Protein AF-A0AA97D005-F1 (afdb_monomer)

Solvent-accessible surface area (backbone atoms only — not comparable to full-atom values): 7999 Å² total; per-residue (Å²): 125,62,68,67,50,52,52,52,52,51,51,51,55,53,54,51,74,68,53,93,50,62,77,67,61,33,51,52,50,41,52,51,48,52,34,50,52,22,22,54,48,20,18,53,51,18,35,51,43,46,70,74,27,91,52,82,88,68,52,72,69,58,63,63,54,36,44,53,51,13,43,52,52,12,43,52,51,27,51,50,40,37,52,43,17,69,69,62,81,42,92,90,41,44,87,61,58,71,68,55,40,39,54,56,43,14,51,52,42,16,49,51,35,22,53,36,15,47,51,18,19,52,50,20,32,52,52,46,57,51,52,52,57,50,51,52,56,60,69,68,54,73,86,84,79,72,84,86,82,127

Sequence (150 aa):
MSIVQIAARFILGAVVIAAPLSKTLSTSLALAAVVLIAILWGGIDGIRDARAHADPDDYEDLTVRWLKAGLLAGFISCLVSWIVGTAGWFNGIGQSSFAVEIFAGTSFITLIIFVPAFFGASIGRLIIRREQRKAERNAEAPTEQTPVAA

Organism: NCBI:txid3022769

Nearest PDB structures (foldseek):
  8fed-assembly1_K  TM=8.018E-01  e=7.676E-06  Mycolicibacterium smegmatis MC2 155
  7w78-assembly1_B  TM=5.217E-01  e=3.044E-01  Corynebacterium diphtheriae NCTC 13129
  5x9h-assembly1_A  TM=3.426E-01  e=4.426E-01  Thermus thermophilus HB8
  4u9l-assembly1_A  TM=3.386E-01  e=5.783E-01  Thermus thermophilus HB8
  7zqd-assembly1_L  TM=4.338E-01  e=1.778E+00  Chlamydomonas reinhardtii

Mean predicted aligned error: 10.34 Å

Radius of gyration: 22.42 Å; Cα contacts (8 Å, |Δi|>4): 141; chains: 1; bounding box: 57×30×78 Å

Secondary structure (DSSP, 8-state):
-HHHHHHHHHHHHHHHHT--S-HHHHHHHHHHHHHHHHHHHHHHHHHHHHHH-SSGGG---HHHHHHHHHHHHHHHHHHHHHHHHHTTSSTTSS-S-HHHIIIIIHHHHHHHHHHHHHHHHHHHHHHHHHHHHHHHHHHHS---------

Foldseek 3Di:
DPVVVLVVVVVLLVVLVVDDDDPVVSVVVSLVVLLVVLLQVLLVLLLVQLVVDVDPVPGDPVLVVQLVSLLVCQQVVLVVQLVCVVVVVDPPTNPDPSVCSRPVSSVVSSCSNRVSSPVNSVVNNVVSVVVSVVVVVVVPPDPPDDPPDD

InterPro domains:
  IPR047958 B-4DMT transporter-like [NF037996] (1-130)

pLDDT: mean 78.68, std 15.04, range [41.06, 96.56]

Structure (mmCIF, N/CA/C/O backbone):
data_AF-A0AA97D005-F1
#
_entry.id   AF-A0AA97D005-F1
#
loop_
_atom_site.group_PDB
_atom_site.id
_atom_site.type_symbol
_atom_site.label_atom_id
_atom_site.label_alt_id
_atom_site.label_comp_id
_atom_site.label_asym_id
_atom_site.label_entity_id
_atom_site.label_seq_id
_atom_site.pdbx_PDB_ins_code
_atom_site.Cartn_x
_atom_site.Cartn_y
_atom_site.Cartn_z
_atom_site.occupancy
_atom_site.B_iso_or_equiv
_atom_site.auth_seq_id
_atom_site.auth_comp_id
_atom_site.auth_asym_id
_atom_site.auth_atom_id
_atom_site.pdbx_PDB_model_num
ATOM 1 N N . MET A 1 1 ? -18.384 2.787 -8.930 1.00 45.97 1 MET A N 1
ATOM 2 C CA . MET A 1 1 ? -17.502 3.698 -8.156 1.00 45.97 1 MET A CA 1
ATOM 3 C C . MET A 1 1 ? -16.002 3.389 -8.285 1.00 45.97 1 MET A C 1
ATOM 5 O O . MET A 1 1 ? -15.194 4.140 -7.756 1.00 45.97 1 MET A O 1
ATOM 9 N N . SER A 1 2 ? -15.601 2.332 -9.001 1.00 49.16 2 SER A N 1
ATOM 10 C CA . SER A 1 2 ? -14.206 1.855 -9.051 1.00 49.16 2 SER A CA 1
ATOM 11 C C . SER A 1 2 ? -13.387 2.481 -10.189 1.00 49.16 2 SER A C 1
ATOM 13 O O . SER A 1 2 ? -12.241 2.859 -9.988 1.00 49.16 2 SER A O 1
ATOM 15 N N . ILE A 1 3 ? -13.993 2.673 -11.365 1.00 41.06 3 ILE A N 1
ATOM 16 C CA . ILE A 1 3 ? -13.313 3.211 -12.559 1.00 41.06 3 ILE A CA 1
ATOM 17 C C . ILE A 1 3 ? -12.914 4.681 -12.372 1.00 41.06 3 ILE A C 1
ATOM 19 O O . ILE A 1 3 ? -11.787 5.055 -12.677 1.00 41.06 3 ILE A O 1
ATOM 23 N N . VAL A 1 4 ? -13.798 5.496 -11.789 1.00 43.59 4 VAL A N 1
ATOM 24 C CA . VAL A 1 4 ? -13.534 6.920 -11.507 1.00 43.59 4 VAL A CA 1
ATOM 25 C C . VAL A 1 4 ? -12.370 7.089 -10.525 1.00 43.59 4 VAL A C 1
ATOM 27 O O . VAL A 1 4 ? -11.561 7.996 -10.672 1.00 43.59 4 VAL A O 1
ATOM 30 N N . GLN A 1 5 ? -12.226 6.177 -9.561 1.00 52.50 5 GLN A N 1
ATOM 31 C CA . GLN A 1 5 ? -11.100 6.199 -8.627 1.00 52.50 5 GLN A CA 1
ATOM 32 C C . GLN A 1 5 ? -9.787 5.717 -9.238 1.00 52.50 5 GLN A C 1
ATOM 34 O O . GLN A 1 5 ? -8.729 6.252 -8.912 1.00 52.50 5 GLN A O 1
ATOM 39 N N . ILE A 1 6 ? -9.847 4.707 -10.106 1.00 52.41 6 ILE A N 1
ATOM 40 C CA . ILE A 1 6 ? -8.678 4.223 -10.843 1.00 52.41 6 ILE A CA 1
ATOM 41 C C . ILE A 1 6 ? -8.165 5.339 -11.759 1.00 52.41 6 ILE A C 1
ATOM 43 O O . ILE A 1 6 ? -6.979 5.651 -11.725 1.00 52.41 6 ILE A O 1
ATOM 47 N N . ALA A 1 7 ? -9.063 6.016 -12.479 1.00 50.31 7 ALA A N 1
ATOM 48 C CA . ALA A 1 7 ? -8.729 7.165 -13.314 1.00 50.31 7 ALA A CA 1
ATOM 49 C C . ALA A 1 7 ? -8.156 8.332 -12.493 1.00 50.31 7 ALA A C 1
ATOM 51 O O . ALA A 1 7 ? -7.124 8.884 -12.860 1.00 50.31 7 ALA A O 1
ATOM 52 N N . ALA A 1 8 ? -8.759 8.666 -11.346 1.00 54.91 8 ALA A N 1
ATOM 53 C CA . ALA A 1 8 ? -8.267 9.739 -10.480 1.00 54.91 8 ALA A CA 1
ATOM 54 C C . ALA A 1 8 ? -6.845 9.470 -9.956 1.00 54.91 8 ALA A C 1
ATOM 56 O O . ALA A 1 8 ? -6.011 10.372 -9.950 1.00 54.91 8 ALA A O 1
ATOM 57 N N . ARG A 1 9 ? -6.533 8.224 -9.573 1.00 55.59 9 ARG A N 1
ATOM 58 C CA . ARG A 1 9 ? -5.174 7.832 -9.160 1.00 55.59 9 ARG A CA 1
ATOM 59 C C . ARG A 1 9 ? -4.181 7.834 -10.312 1.00 55.59 9 ARG A C 1
ATOM 61 O O . ARG A 1 9 ? -3.039 8.237 -10.118 1.00 55.59 9 ARG A O 1
ATOM 68 N N . PHE A 1 10 ? -4.621 7.416 -11.495 1.00 58.09 10 PHE A N 1
ATOM 69 C CA . PHE A 1 10 ? -3.797 7.428 -12.698 1.00 58.09 10 PHE A CA 1
ATOM 70 C C . PHE A 1 10 ? -3.414 8.860 -13.099 1.00 58.09 10 PHE A C 1
ATOM 72 O O . PHE A 1 10 ? -2.247 9.139 -13.360 1.00 58.09 10 PHE A O 1
ATOM 79 N N . ILE A 1 11 ? -4.374 9.789 -13.049 1.00 56.38 11 ILE A N 1
ATOM 80 C CA . ILE A 1 11 ? -4.159 11.218 -13.320 1.00 56.38 11 ILE A CA 1
ATOM 81 C C . ILE A 1 11 ? -3.206 11.827 -12.289 1.00 56.38 11 ILE A C 1
ATOM 83 O O . ILE A 1 11 ? -2.288 12.555 -12.651 1.00 56.38 11 ILE A O 1
ATOM 87 N N . LEU A 1 12 ? -3.377 11.499 -11.010 1.00 52.19 12 LEU A N 1
ATOM 88 C CA . LEU A 1 12 ? -2.525 12.021 -9.945 1.00 52.19 12 LEU A CA 1
ATOM 89 C C . LEU A 1 12 ? -1.077 11.521 -10.074 1.00 52.19 12 LEU A C 1
ATOM 91 O O . LEU A 1 12 ? -0.145 12.307 -9.927 1.00 52.19 12 LEU A O 1
ATOM 95 N N . GLY A 1 13 ? -0.891 10.246 -10.433 1.00 50.47 13 GLY A N 1
ATOM 96 C CA . GLY A 1 13 ? 0.420 9.685 -10.767 1.00 50.47 13 GLY A CA 1
ATOM 97 C C . GLY A 1 13 ? 1.057 10.353 -11.990 1.00 50.47 13 GLY A C 1
ATOM 98 O O . GLY A 1 13 ? 2.241 10.674 -11.962 1.00 50.47 13 GLY A O 1
ATOM 99 N N . ALA A 1 14 ? 0.271 10.646 -13.028 1.00 56.12 14 ALA A N 1
ATOM 100 C CA . ALA A 1 14 ? 0.746 11.348 -14.221 1.00 56.12 14 ALA A CA 1
ATOM 101 C C . ALA A 1 14 ? 1.154 12.808 -13.937 1.00 56.12 14 ALA A C 1
ATOM 103 O O . ALA A 1 14 ? 2.166 13.278 -14.449 1.00 56.12 14 ALA A O 1
ATOM 104 N N . VAL A 1 15 ? 0.411 13.519 -13.082 1.00 50.09 15 VAL A N 1
ATOM 105 C CA . VAL A 1 15 ? 0.719 14.909 -12.688 1.00 50.09 15 VAL A CA 1
ATOM 106 C C . VAL A 1 15 ? 2.011 14.988 -11.874 1.00 50.09 15 VAL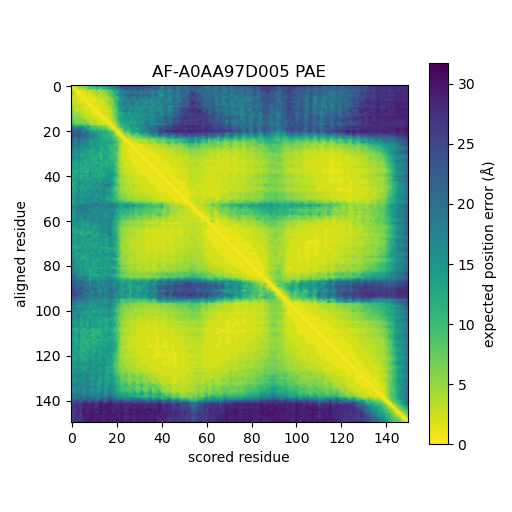 A C 1
ATOM 108 O O . VAL A 1 15 ? 2.807 15.905 -12.060 1.00 50.09 15 VAL A O 1
ATOM 111 N N . VAL A 1 16 ? 2.258 14.001 -11.015 1.00 51.03 16 VAL A N 1
ATOM 112 C CA . VAL A 1 16 ? 3.496 13.897 -10.233 1.00 51.03 16 VAL A CA 1
ATOM 113 C C . VAL A 1 16 ? 4.728 13.704 -11.129 1.00 51.03 16 VAL A C 1
ATOM 115 O O . VAL A 1 16 ? 5.789 14.253 -10.837 1.00 51.03 16 VAL A O 1
ATOM 118 N N . ILE A 1 17 ? 4.583 12.993 -12.250 1.00 52.81 17 ILE A N 1
ATOM 119 C CA . ILE A 1 17 ? 5.652 12.804 -13.245 1.00 52.81 17 ILE A CA 1
ATOM 120 C C . ILE A 1 17 ? 5.994 14.123 -13.971 1.00 52.81 17 ILE A C 1
ATOM 122 O O . ILE A 1 17 ? 7.125 14.301 -14.415 1.00 52.81 17 ILE A O 1
ATOM 126 N N . ALA A 1 18 ? 5.053 15.069 -14.062 1.00 54.16 18 ALA A N 1
ATOM 127 C CA . ALA A 1 18 ? 5.209 16.303 -14.835 1.00 54.16 18 ALA A CA 1
ATOM 128 C C . ALA A 1 18 ? 5.847 17.485 -14.068 1.00 54.16 18 ALA A C 1
ATOM 130 O O . ALA A 1 18 ? 6.089 18.527 -14.675 1.00 54.16 18 ALA A O 1
ATOM 131 N N . ALA A 1 19 ? 6.118 17.373 -12.759 1.00 49.06 19 ALA A N 1
ATOM 132 C CA . ALA A 1 19 ? 6.591 18.498 -11.940 1.00 49.06 19 ALA A CA 1
ATOM 133 C C . ALA A 1 19 ? 8.136 18.648 -11.956 1.00 49.06 19 ALA A C 1
ATOM 135 O O . ALA A 1 19 ? 8.843 17.777 -11.437 1.00 49.06 19 ALA A O 1
ATOM 136 N N . PRO A 1 20 ? 8.702 19.758 -12.479 1.00 49.59 20 PRO A N 1
ATOM 137 C CA . PRO A 1 20 ? 10.144 19.944 -12.600 1.00 49.59 20 PRO A CA 1
ATOM 138 C C . PRO A 1 20 ? 10.722 20.591 -11.330 1.00 49.59 20 PRO A C 1
ATOM 140 O O . PRO A 1 20 ? 10.884 21.804 -11.239 1.00 49.59 20 PRO A O 1
ATOM 143 N N . LEU A 1 21 ? 11.062 19.767 -10.341 1.00 48.31 21 LEU A N 1
ATOM 144 C CA . LEU A 1 21 ? 11.979 20.107 -9.243 1.00 48.31 21 LEU A CA 1
ATOM 145 C C . LEU A 1 21 ? 13.139 19.099 -9.259 1.00 48.31 21 LEU A C 1
ATOM 147 O O . LEU A 1 21 ? 12.988 18.006 -9.808 1.00 48.31 21 LEU A O 1
ATOM 151 N N . SER A 1 22 ? 14.308 19.465 -8.716 1.00 56.03 22 SER A N 1
ATOM 152 C CA . SER A 1 22 ? 15.552 18.668 -8.774 1.00 56.03 22 SER A CA 1
ATOM 153 C C . SER A 1 22 ? 15.307 17.158 -8.609 1.00 56.03 22 SER A C 1
ATOM 155 O O . SER A 1 22 ? 14.518 16.751 -7.760 1.00 56.03 22 SER A O 1
ATOM 157 N N . LYS A 1 23 ? 15.967 16.323 -9.433 1.00 62.97 2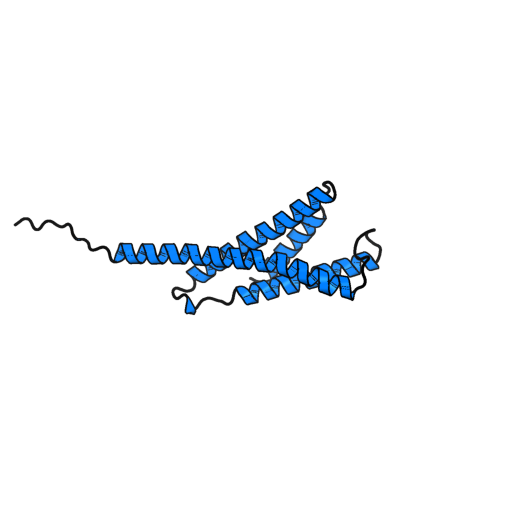3 LYS A N 1
ATOM 158 C CA . LYS A 1 23 ? 15.636 14.893 -9.652 1.00 62.97 23 LYS A CA 1
ATOM 159 C C . LYS A 1 23 ? 15.397 14.093 -8.359 1.00 62.97 23 LYS A C 1
ATOM 161 O O . LYS A 1 23 ? 14.539 13.216 -8.327 1.00 62.97 23 LYS A O 1
ATOM 166 N N . THR A 1 24 ? 16.127 14.405 -7.287 1.00 74.00 24 THR A N 1
ATOM 167 C CA . THR A 1 24 ? 15.982 13.759 -5.971 1.00 74.00 24 THR A CA 1
ATOM 168 C C . THR A 1 24 ? 14.773 14.265 -5.182 1.00 74.00 24 THR A C 1
ATOM 170 O O . THR A 1 24 ? 14.052 13.457 -4.604 1.00 74.00 24 THR A O 1
ATOM 173 N N . LEU A 1 25 ? 14.535 15.581 -5.159 1.00 75.50 25 LEU A N 1
ATOM 174 C CA . LEU A 1 25 ? 13.441 16.186 -4.397 1.00 75.50 25 LEU A CA 1
ATOM 175 C C . LEU A 1 25 ? 12.081 15.919 -5.053 1.00 75.50 25 LEU A C 1
ATOM 177 O O . LEU A 1 25 ? 11.109 15.645 -4.357 1.00 75.50 25 LEU A O 1
ATOM 181 N N . SER A 1 26 ? 12.010 15.950 -6.386 1.00 68.44 26 SER A N 1
ATOM 182 C CA . SER A 1 26 ? 10.791 15.581 -7.119 1.00 68.44 26 SER A CA 1
ATOM 183 C C . SER A 1 26 ? 10.427 14.119 -6.890 1.00 68.44 26 SER A C 1
ATOM 185 O O . SER A 1 26 ? 9.278 13.829 -6.576 1.00 68.44 26 SER A O 1
ATOM 187 N N . THR A 1 27 ? 11.403 13.207 -6.947 1.00 72.75 27 THR A N 1
ATOM 188 C CA . THR A 1 27 ? 11.168 11.775 -6.697 1.00 72.75 27 THR A CA 1
ATOM 189 C C . THR A 1 27 ? 10.738 11.500 -5.253 1.00 72.75 27 THR A C 1
ATOM 191 O O . THR A 1 27 ? 9.813 10.721 -5.025 1.00 72.75 27 THR A O 1
ATOM 194 N N . SER A 1 28 ? 11.371 12.134 -4.259 1.00 78.88 28 SER A N 1
ATOM 195 C CA . SER A 1 28 ? 10.993 11.932 -2.855 1.00 78.88 28 SER A CA 1
ATOM 196 C C . SER A 1 28 ? 9.613 12.510 -2.543 1.00 78.88 28 SER A C 1
ATOM 198 O O . SER A 1 28 ? 8.821 11.858 -1.863 1.00 78.88 28 SER A O 1
ATOM 200 N N . LEU A 1 29 ? 9.287 13.688 -3.084 1.00 83.50 29 LEU A N 1
ATOM 201 C CA . LEU A 1 29 ? 7.979 14.315 -2.911 1.00 83.50 29 LEU A CA 1
ATOM 202 C C . LEU A 1 29 ? 6.873 13.530 -3.628 1.00 83.50 29 LEU A C 1
ATOM 204 O O . LEU A 1 29 ? 5.804 13.326 -3.059 1.00 83.50 29 LEU A O 1
ATOM 208 N N . ALA A 1 30 ? 7.151 13.038 -4.837 1.00 78.81 30 ALA A N 1
ATOM 209 C CA . ALA A 1 30 ? 6.288 12.135 -5.591 1.00 78.81 30 ALA A CA 1
ATOM 210 C C . ALA A 1 30 ? 5.925 10.891 -4.777 1.00 78.81 30 ALA A C 1
ATOM 212 O O . ALA A 1 30 ? 4.751 10.560 -4.603 1.00 78.81 30 ALA A O 1
ATOM 213 N N . LEU A 1 31 ? 6.947 10.225 -4.239 1.00 82.19 31 LEU A N 1
ATOM 214 C CA . LEU A 1 31 ? 6.781 9.031 -3.427 1.00 82.19 31 LEU A CA 1
ATOM 215 C C . LEU A 1 31 ? 5.992 9.331 -2.146 1.00 82.19 31 LEU A C 1
ATOM 217 O O . LEU A 1 31 ? 5.047 8.611 -1.825 1.00 82.19 31 LEU A O 1
ATOM 221 N N . ALA A 1 32 ? 6.338 10.412 -1.441 1.00 87.38 32 ALA A N 1
ATOM 222 C CA . ALA A 1 32 ? 5.634 10.840 -0.236 1.00 87.38 32 ALA A CA 1
ATOM 223 C C . ALA A 1 32 ? 4.155 11.135 -0.518 1.00 87.38 32 ALA A C 1
ATOM 225 O O . ALA A 1 32 ? 3.290 10.717 0.250 1.00 87.38 32 ALA A O 1
ATOM 226 N N . ALA A 1 33 ? 3.850 11.793 -1.639 1.00 85.38 33 ALA A N 1
ATOM 227 C CA . ALA A 1 33 ? 2.481 12.047 -2.060 1.00 85.38 33 ALA A CA 1
ATOM 228 C C . ALA A 1 33 ? 1.721 10.734 -2.285 1.00 85.38 33 ALA A C 1
ATOM 230 O O . ALA A 1 33 ? 0.656 10.548 -1.697 1.00 85.38 33 ALA A O 1
ATOM 231 N N . VAL A 1 34 ? 2.277 9.796 -3.063 1.00 82.00 34 VAL A N 1
ATOM 232 C CA . VAL A 1 34 ? 1.653 8.483 -3.318 1.00 82.00 34 VAL A CA 1
ATOM 233 C C . VAL A 1 34 ? 1.347 7.753 -2.008 1.00 82.00 34 VAL A C 1
ATOM 235 O O . VAL A 1 34 ? 0.229 7.268 -1.828 1.00 82.00 34 VAL A O 1
ATOM 238 N N . VAL A 1 35 ? 2.299 7.733 -1.070 1.00 89.19 35 VAL A N 1
ATOM 239 C CA . VAL A 1 35 ? 2.123 7.110 0.251 1.00 89.19 35 VAL A CA 1
ATOM 240 C C . VAL A 1 35 ? 1.022 7.806 1.053 1.00 89.19 35 VAL A C 1
ATOM 242 O O . VAL A 1 35 ? 0.132 7.133 1.568 1.00 89.19 35 VAL A O 1
ATOM 245 N N . LEU A 1 36 ? 1.027 9.140 1.136 1.00 89.06 36 LEU A N 1
ATOM 246 C CA . LEU A 1 36 ? -0.001 9.896 1.860 1.00 89.06 36 LEU A CA 1
ATOM 247 C C . LEU A 1 36 ? -1.396 9.654 1.282 1.00 89.06 36 LEU A C 1
ATOM 249 O O . LEU A 1 36 ? -2.342 9.406 2.026 1.00 89.06 36 LEU A O 1
ATOM 253 N N . ILE A 1 37 ? -1.524 9.669 -0.043 1.00 87.00 37 ILE A N 1
ATOM 254 C CA . ILE A 1 37 ? -2.784 9.402 -0.741 1.00 87.00 37 ILE A CA 1
ATOM 255 C C . ILE A 1 37 ? -3.262 7.972 -0.468 1.00 87.00 37 ILE A C 1
ATOM 257 O O . ILE A 1 37 ? -4.456 7.760 -0.241 1.00 87.00 37 ILE A O 1
ATOM 261 N N . ALA A 1 38 ? -2.352 6.994 -0.460 1.00 86.62 38 ALA A N 1
ATOM 262 C CA . ALA A 1 38 ? -2.670 5.614 -0.111 1.00 86.62 38 ALA A CA 1
ATOM 263 C C . ALA A 1 38 ? -3.180 5.502 1.337 1.00 86.62 38 ALA A C 1
ATOM 265 O O . ALA A 1 38 ? -4.242 4.918 1.545 1.00 86.62 38 ALA A O 1
ATOM 266 N N . ILE A 1 39 ? -2.506 6.127 2.312 1.00 91.50 39 ILE A N 1
ATOM 267 C CA . ILE A 1 39 ? -2.922 6.130 3.729 1.00 91.50 39 ILE A CA 1
ATOM 268 C C . ILE A 1 39 ? -4.293 6.777 3.901 1.00 91.50 39 ILE A C 1
ATOM 270 O O . ILE A 1 39 ? -5.190 6.172 4.488 1.00 91.50 39 ILE A O 1
ATOM 274 N N . LEU A 1 40 ? -4.464 8.005 3.401 1.00 90.50 40 LEU A N 1
ATOM 275 C CA . LEU A 1 40 ? -5.699 8.769 3.577 1.00 90.50 40 LEU A CA 1
ATOM 276 C C . LEU A 1 40 ? -6.885 8.022 2.982 1.00 90.50 40 LEU A C 1
ATOM 278 O O . LEU A 1 40 ? -7.935 7.906 3.610 1.00 90.50 40 LEU A O 1
ATOM 282 N N . TRP A 1 41 ? -6.712 7.470 1.786 1.00 89.31 41 TRP A N 1
ATOM 283 C CA . TRP A 1 41 ? -7.795 6.766 1.128 1.00 89.31 41 TRP A CA 1
ATOM 284 C C . TRP A 1 41 ? -8.071 5.397 1.730 1.00 89.31 41 TRP A C 1
ATOM 286 O O . TRP A 1 41 ? -9.232 5.036 1.890 1.00 89.31 41 TRP A O 1
ATOM 296 N N . GLY A 1 42 ? -7.022 4.657 2.097 1.00 89.88 42 GLY A N 1
ATOM 297 C CA . GLY A 1 42 ? -7.156 3.432 2.873 1.00 89.88 42 GLY A CA 1
ATOM 298 C C . GLY A 1 42 ? -7.973 3.690 4.133 1.00 89.88 42 GLY A C 1
ATOM 299 O O . GLY A 1 42 ? -8.947 2.991 4.381 1.00 89.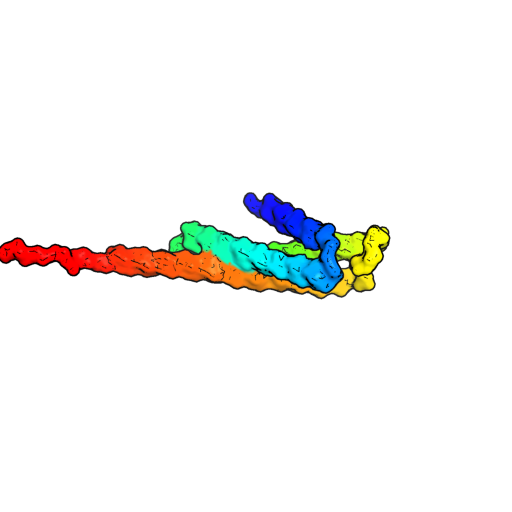88 42 GLY A O 1
ATOM 300 N N . GLY A 1 43 ? -7.653 4.761 4.866 1.00 91.88 43 GLY A N 1
ATOM 301 C CA . GLY A 1 43 ? -8.388 5.192 6.054 1.00 91.88 43 GLY A CA 1
ATOM 302 C C . GLY A 1 43 ? -9.842 5.546 5.785 1.00 91.88 43 GLY A C 1
ATOM 303 O O . GLY A 1 43 ? -10.716 5.072 6.506 1.00 91.88 43 GLY A O 1
ATOM 304 N N . ILE A 1 44 ? -10.124 6.314 4.731 1.00 92.12 44 ILE A N 1
ATOM 305 C CA . ILE A 1 44 ? -11.501 6.625 4.326 1.00 92.12 44 ILE A CA 1
ATOM 306 C C . ILE A 1 44 ? -12.276 5.344 3.995 1.00 92.12 44 ILE A C 1
ATOM 308 O O . ILE A 1 44 ? -13.413 5.199 4.441 1.00 92.12 44 ILE A O 1
ATOM 312 N N . ASP A 1 45 ? -11.681 4.412 3.248 1.00 89.69 45 ASP A N 1
ATOM 313 C CA . ASP A 1 45 ? -12.323 3.140 2.907 1.00 89.69 45 ASP A CA 1
ATOM 314 C C . ASP A 1 45 ? -12.542 2.271 4.159 1.00 89.69 45 ASP A C 1
ATOM 316 O O . ASP A 1 45 ? -13.625 1.719 4.320 1.00 89.69 45 ASP A O 1
ATOM 320 N N . GLY A 1 46 ? -11.590 2.232 5.098 1.00 91.62 46 GLY A N 1
ATOM 321 C CA . GLY A 1 46 ? -11.744 1.534 6.380 1.00 91.62 46 GLY A CA 1
ATOM 322 C C . GLY A 1 46 ? -12.819 2.139 7.288 1.00 91.62 46 GLY A C 1
ATOM 323 O O . GLY A 1 46 ? -13.566 1.406 7.931 1.00 91.62 46 GLY A O 1
ATOM 324 N N . ILE A 1 47 ? -12.943 3.471 7.317 1.00 92.75 47 ILE A N 1
ATOM 325 C CA . ILE A 1 47 ? -14.020 4.170 8.036 1.00 92.75 47 ILE A CA 1
ATOM 326 C C . ILE A 1 47 ? -15.376 3.850 7.409 1.00 92.75 47 ILE A C 1
ATOM 328 O O . ILE A 1 47 ? -16.341 3.596 8.124 1.00 92.75 47 ILE A O 1
ATOM 332 N N . ARG A 1 48 ? -15.469 3.897 6.075 1.00 91.38 48 ARG A N 1
ATOM 333 C CA . ARG A 1 48 ? -16.712 3.606 5.347 1.00 91.38 48 ARG A CA 1
ATOM 334 C C . ARG A 1 48 ? -17.173 2.179 5.591 1.00 91.38 48 ARG A C 1
ATOM 336 O O . ARG A 1 48 ? -18.341 1.976 5.895 1.00 91.38 48 ARG A O 1
ATOM 343 N N . ASP A 1 49 ? -16.249 1.235 5.505 1.00 91.25 49 ASP A N 1
ATOM 344 C CA . ASP A 1 49 ? -16.508 -0.178 5.749 1.00 91.25 49 ASP A CA 1
ATOM 345 C C . ASP A 1 49 ? -16.973 -0.436 7.192 1.00 91.25 49 ASP A C 1
ATOM 347 O O . ASP A 1 49 ? -18.026 -1.032 7.396 1.00 91.25 49 ASP A O 1
ATOM 351 N N . ALA A 1 50 ? -16.291 0.130 8.194 1.00 90.25 50 ALA A N 1
ATOM 352 C CA . ALA A 1 50 ? -16.698 -0.004 9.598 1.00 90.25 50 ALA A CA 1
ATOM 353 C C . ALA A 1 50 ? -18.020 0.705 9.948 1.00 90.25 50 ALA A C 1
ATOM 355 O O . ALA A 1 50 ? -18.613 0.424 10.985 1.00 90.25 50 ALA A O 1
ATOM 356 N N . ARG A 1 51 ? -18.473 1.662 9.129 1.00 89.62 51 ARG A N 1
ATOM 357 C CA . ARG A 1 51 ? -19.793 2.298 9.284 1.00 89.62 51 ARG A CA 1
ATOM 358 C C . ARG A 1 51 ? -20.906 1.513 8.601 1.00 89.62 51 ARG A C 1
ATOM 360 O O . ARG A 1 51 ? -22.049 1.623 9.026 1.00 89.62 51 ARG A O 1
ATOM 367 N N . ALA A 1 52 ? -20.585 0.788 7.532 1.00 91.12 52 ALA A N 1
ATOM 368 C CA . ALA A 1 52 ? -21.542 -0.046 6.816 1.00 91.12 52 ALA A CA 1
ATOM 369 C C . ALA A 1 52 ? -21.849 -1.347 7.575 1.00 91.12 52 ALA A C 1
ATOM 371 O O . ALA A 1 52 ? -22.974 -1.833 7.504 1.00 91.12 52 ALA A O 1
ATOM 372 N N . HIS A 1 53 ? -20.875 -1.862 8.330 1.00 87.12 53 HIS A N 1
ATOM 373 C CA . HIS A 1 53 ? -20.970 -3.126 9.054 1.00 87.12 53 HIS A CA 1
ATOM 374 C C . HIS A 1 53 ? -20.852 -2.889 10.566 1.00 87.12 53 HIS A C 1
ATOM 376 O O . HIS A 1 53 ? -19.841 -2.370 11.045 1.00 87.12 53 HIS A O 1
ATOM 382 N N . ALA A 1 54 ? -21.899 -3.242 11.321 1.00 80.31 54 ALA A N 1
ATOM 383 C CA . ALA A 1 54 ? -21.904 -3.122 12.782 1.00 80.31 54 ALA A CA 1
ATOM 384 C C . ALA A 1 54 ? -21.026 -4.196 13.443 1.00 80.31 54 ALA A C 1
ATOM 386 O O . ALA A 1 54 ? -20.311 -3.895 14.399 1.00 80.31 54 ALA A O 1
ATOM 387 N N . ASP A 1 55 ? -21.041 -5.416 12.901 1.00 82.62 55 ASP A N 1
ATOM 388 C CA . ASP A 1 55 ? -20.197 -6.515 13.355 1.00 82.62 55 ASP A CA 1
ATOM 389 C C . ASP A 1 55 ? -18.826 -6.489 12.639 1.00 82.62 55 ASP A C 1
ATOM 391 O O . ASP A 1 55 ? -18.769 -6.437 11.406 1.00 82.62 55 ASP A O 1
ATOM 395 N N . PRO A 1 56 ? -17.702 -6.504 13.384 1.00 80.62 56 PRO A N 1
ATOM 396 C CA . PRO A 1 56 ? -16.366 -6.838 12.894 1.00 80.62 56 PRO A CA 1
ATOM 397 C C . PRO A 1 56 ? -16.250 -7.975 11.879 1.00 80.62 56 PRO A C 1
ATOM 399 O O . PRO A 1 56 ? -15.374 -7.885 11.013 1.00 80.62 56 PRO A O 1
ATOM 402 N N . ASP A 1 57 ? -17.054 -9.026 12.022 1.00 85.56 57 ASP A N 1
ATOM 403 C CA . ASP A 1 57 ? -16.947 -10.242 11.213 1.00 85.56 57 ASP A CA 1
ATOM 404 C C . ASP A 1 57 ? -17.555 -10.071 9.809 1.00 85.56 57 ASP A C 1
ATOM 406 O O . ASP A 1 57 ? -17.190 -10.797 8.885 1.00 85.56 57 ASP A O 1
ATOM 410 N N . ASP A 1 58 ? -18.379 -9.036 9.612 1.00 87.69 58 ASP A N 1
ATOM 411 C CA . ASP A 1 58 ? -19.016 -8.695 8.333 1.00 87.69 58 ASP A CA 1
ATOM 412 C C . ASP A 1 58 ? -18.172 -7.741 7.464 1.00 87.69 58 ASP A C 1
ATOM 414 O O . ASP A 1 58 ? -18.627 -7.251 6.430 1.00 87.69 58 ASP A O 1
ATOM 418 N N . TYR A 1 59 ? -16.941 -7.424 7.874 1.00 87.19 59 TYR A N 1
ATOM 419 C CA . TYR A 1 59 ? -16.108 -6.445 7.170 1.00 87.19 59 TYR A CA 1
ATOM 420 C C . TYR A 1 59 ? -15.678 -6.938 5.783 1.00 87.19 59 TYR A C 1
ATOM 422 O O . TYR A 1 59 ? -15.255 -8.082 5.610 1.00 87.19 59 TYR A O 1
ATOM 430 N N . GLU A 1 60 ? -15.663 -6.037 4.794 1.00 88.56 60 GLU A N 1
ATOM 431 C CA . GLU A 1 60 ? -15.159 -6.380 3.462 1.00 88.56 60 GLU A CA 1
ATOM 432 C C . GLU A 1 60 ? -13.660 -6.739 3.494 1.00 88.56 60 GLU A C 1
ATOM 434 O O . GLU A 1 60 ? -12.870 -6.212 4.286 1.00 88.56 60 GLU A O 1
ATOM 439 N N . ASP A 1 61 ? -13.203 -7.567 2.551 1.00 89.94 61 ASP A N 1
ATOM 440 C CA . ASP A 1 61 ? -11.773 -7.843 2.373 1.00 89.94 61 ASP A CA 1
ATOM 441 C C . ASP A 1 61 ? -11.058 -6.684 1.647 1.00 89.94 61 ASP A C 1
ATOM 443 O O . ASP A 1 61 ? -10.657 -6.750 0.475 1.00 89.94 61 ASP A O 1
ATOM 447 N N . LEU A 1 62 ? -10.899 -5.572 2.371 1.00 88.62 62 LEU A N 1
ATOM 448 C CA . LEU A 1 62 ? -10.135 -4.407 1.928 1.00 88.62 62 LEU A CA 1
ATOM 449 C C . LEU A 1 62 ? -8.671 -4.769 1.646 1.00 88.62 62 LEU A C 1
ATOM 451 O O . LEU A 1 62 ? -8.056 -4.155 0.775 1.00 88.62 62 LEU A O 1
ATOM 455 N N . THR A 1 63 ? -8.115 -5.775 2.325 1.00 88.56 63 THR A N 1
ATOM 456 C CA . THR A 1 63 ? -6.730 -6.221 2.134 1.00 88.56 63 THR A CA 1
ATOM 457 C C . THR A 1 63 ? -6.526 -6.714 0.707 1.00 88.56 63 THR A C 1
ATOM 459 O O . THR A 1 63 ? -5.691 -6.178 -0.025 1.00 88.56 63 THR A O 1
ATOM 462 N N . VAL A 1 64 ? -7.337 -7.677 0.262 1.00 90.38 64 VAL A N 1
ATOM 463 C CA . VAL A 1 64 ? -7.252 -8.214 -1.102 1.00 90.38 64 VAL A CA 1
ATOM 464 C C . VAL A 1 64 ? -7.605 -7.149 -2.136 1.00 90.38 64 VAL A C 1
ATOM 466 O O . VAL A 1 64 ? -6.988 -7.090 -3.203 1.00 90.38 64 VAL A O 1
ATOM 469 N N . ARG A 1 65 ? -8.558 -6.262 -1.834 1.00 89.19 65 ARG A N 1
ATOM 470 C CA . ARG A 1 65 ? -8.920 -5.150 -2.722 1.00 89.19 65 ARG A CA 1
ATOM 471 C C . ARG A 1 65 ? -7.743 -4.205 -2.973 1.00 89.19 65 ARG A C 1
ATOM 473 O O . ARG A 1 65 ? -7.470 -3.869 -4.126 1.00 89.19 65 ARG A O 1
ATOM 480 N N . TRP A 1 66 ? -7.031 -3.805 -1.923 1.00 88.19 66 TRP A N 1
ATOM 481 C CA . TRP A 1 66 ? -5.864 -2.932 -2.037 1.00 88.19 66 TRP A CA 1
ATOM 482 C C . TRP A 1 66 ? -4.651 -3.634 -2.638 1.00 88.19 66 TRP A C 1
ATOM 484 O O . TRP A 1 66 ? -3.910 -3.004 -3.391 1.00 88.19 66 TRP A O 1
ATOM 494 N N . LEU A 1 67 ? -4.489 -4.936 -2.394 1.00 91.19 67 LEU A N 1
ATOM 495 C CA . LEU A 1 67 ? -3.454 -5.734 -3.045 1.00 91.19 67 LEU A CA 1
ATOM 496 C C . LEU A 1 67 ? -3.673 -5.790 -4.564 1.00 91.19 67 LEU A C 1
ATOM 498 O O . LEU A 1 67 ? -2.754 -5.509 -5.330 1.00 91.19 67 LEU A O 1
ATOM 502 N N . LYS A 1 68 ? -4.908 -6.063 -5.010 1.00 88.12 68 LYS A N 1
ATOM 503 C CA . LYS A 1 68 ? -5.285 -6.031 -6.435 1.00 88.12 68 LYS A CA 1
ATOM 504 C C . LYS 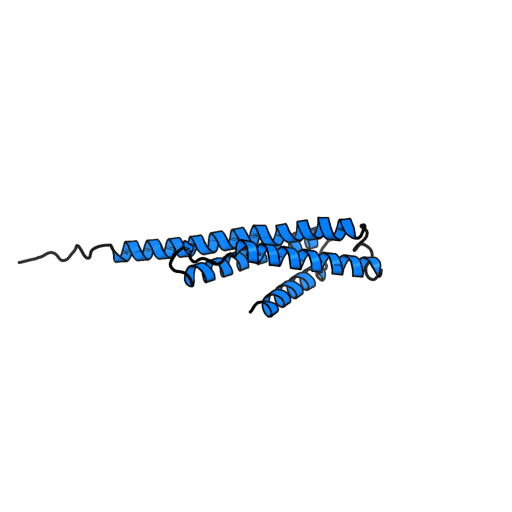A 1 68 ? -5.070 -4.646 -7.048 1.00 88.12 68 LYS A C 1
ATOM 506 O O . LYS A 1 68 ? -4.576 -4.547 -8.168 1.00 88.12 68 LYS A O 1
ATOM 511 N N . ALA A 1 69 ? -5.418 -3.583 -6.320 1.00 84.69 69 ALA A N 1
ATOM 512 C CA . ALA A 1 69 ? 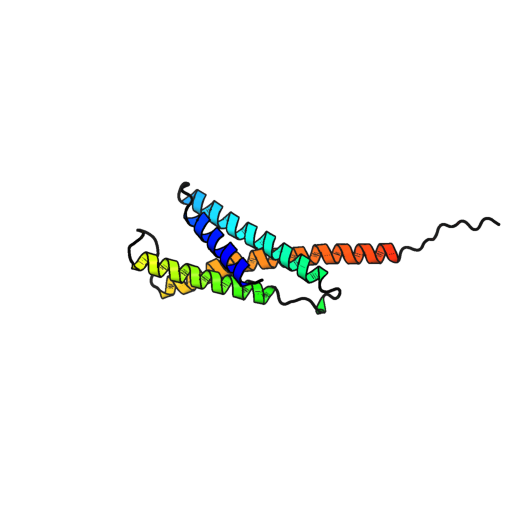-5.224 -2.210 -6.781 1.00 84.69 69 ALA A CA 1
ATOM 513 C C . ALA A 1 69 ? -3.738 -1.857 -6.946 1.00 84.69 69 ALA A C 1
ATOM 515 O O . ALA A 1 69 ? -3.361 -1.298 -7.975 1.00 84.69 69 ALA A O 1
ATOM 516 N N . GLY A 1 70 ? -2.899 -2.213 -5.967 1.00 84.50 70 GLY A N 1
ATOM 517 C CA . GLY A 1 70 ? -1.451 -2.026 -6.033 1.00 84.50 70 GLY A CA 1
ATOM 518 C C . GLY A 1 70 ? -0.820 -2.811 -7.181 1.00 84.50 70 GLY A C 1
ATOM 519 O O . GLY A 1 70 ? -0.043 -2.242 -7.943 1.00 84.50 70 GLY A O 1
ATOM 520 N N . LEU A 1 71 ? -1.224 -4.073 -7.358 1.00 90.38 71 LEU A N 1
ATOM 521 C CA . LEU A 1 71 ? -0.729 -4.937 -8.429 1.00 90.38 71 LEU A CA 1
ATOM 522 C C . LEU A 1 71 ? -1.079 -4.393 -9.816 1.00 90.38 71 LEU A C 1
ATOM 524 O O . LEU A 1 71 ? -0.211 -4.300 -10.681 1.00 90.38 71 LEU A O 1
ATOM 528 N N . LEU A 1 72 ? -2.335 -3.986 -10.019 1.00 85.31 72 LEU A N 1
ATOM 529 C CA . LEU A 1 72 ? -2.785 -3.412 -11.285 1.00 85.31 72 LEU A CA 1
ATOM 530 C C . LEU A 1 72 ? -2.071 -2.087 -11.582 1.00 85.31 72 LEU A C 1
ATOM 532 O O . LEU A 1 72 ? -1.610 -1.874 -12.701 1.00 85.31 72 LEU A O 1
ATOM 536 N N . ALA A 1 73 ? -1.951 -1.209 -10.583 1.00 80.94 73 ALA A N 1
ATOM 537 C CA . ALA A 1 73 ? -1.252 0.063 -10.731 1.00 80.94 73 ALA A CA 1
ATOM 538 C C . ALA A 1 73 ? 0.238 -0.137 -11.045 1.00 80.94 73 ALA A C 1
ATOM 540 O O . ALA A 1 73 ? 0.759 0.518 -11.946 1.00 80.94 73 ALA A O 1
ATOM 541 N N . GLY A 1 74 ? 0.904 -1.061 -10.346 1.00 81.56 74 GLY A N 1
ATOM 542 C CA . GLY A 1 74 ? 2.301 -1.407 -10.589 1.00 81.56 74 GLY A CA 1
ATOM 543 C C . GLY A 1 74 ? 2.520 -1.953 -11.993 1.00 81.56 74 GLY A C 1
ATOM 544 O O . GLY A 1 74 ? 3.359 -1.430 -12.721 1.00 81.56 74 GLY A O 1
ATOM 545 N N . PHE A 1 75 ? 1.703 -2.922 -12.405 1.00 86.56 75 PHE A N 1
ATOM 546 C CA . PHE A 1 75 ? 1.817 -3.533 -13.723 1.00 86.56 75 PHE A CA 1
ATOM 547 C C . PHE A 1 75 ? 1.607 -2.519 -14.850 1.00 86.56 75 PHE A C 1
ATOM 549 O O . PHE A 1 75 ? 2.439 -2.429 -15.750 1.00 86.56 75 PHE A O 1
ATOM 556 N N . ILE A 1 76 ? 0.536 -1.716 -14.792 1.00 84.25 76 ILE A N 1
ATOM 557 C CA . ILE A 1 76 ? 0.260 -0.707 -15.826 1.00 84.25 76 ILE A CA 1
ATOM 558 C C . ILE A 1 76 ? 1.371 0.348 -15.852 1.00 84.25 76 ILE A C 1
ATOM 560 O O . ILE A 1 76 ? 1.837 0.706 -16.930 1.00 84.25 76 ILE A O 1
ATOM 564 N N . SER A 1 77 ? 1.824 0.825 -14.689 1.00 79.69 77 SER A N 1
ATOM 565 C CA . SER A 1 77 ? 2.887 1.832 -14.602 1.00 79.69 77 SER A CA 1
ATOM 566 C C . SER A 1 77 ? 4.192 1.342 -15.233 1.00 79.69 77 SER A C 1
ATOM 568 O O . SER A 1 77 ? 4.786 2.042 -16.056 1.00 79.69 77 SER A O 1
ATOM 570 N N . CYS A 1 78 ? 4.614 0.118 -14.909 1.00 83.69 78 CYS A N 1
ATOM 571 C CA . CYS A 1 78 ? 5.834 -0.473 -15.453 1.00 83.69 78 CYS A CA 1
ATOM 572 C C . CYS A 1 78 ? 5.703 -0.811 -16.936 1.00 83.69 78 CYS A C 1
ATOM 574 O O . CYS A 1 78 ? 6.635 -0.568 -17.695 1.00 83.69 78 CYS A O 1
ATOM 576 N N . LEU A 1 79 ? 4.543 -1.304 -17.375 1.00 86.44 79 LEU A N 1
ATOM 577 C CA . LEU A 1 79 ? 4.292 -1.578 -18.787 1.00 86.44 79 LEU A CA 1
ATOM 578 C C . LEU A 1 79 ? 4.353 -0.295 -19.624 1.00 86.44 79 LEU A C 1
ATOM 580 O O . LEU A 1 79 ? 5.014 -0.265 -20.658 1.00 86.44 79 LEU A O 1
ATOM 584 N N . VAL A 1 80 ? 3.704 0.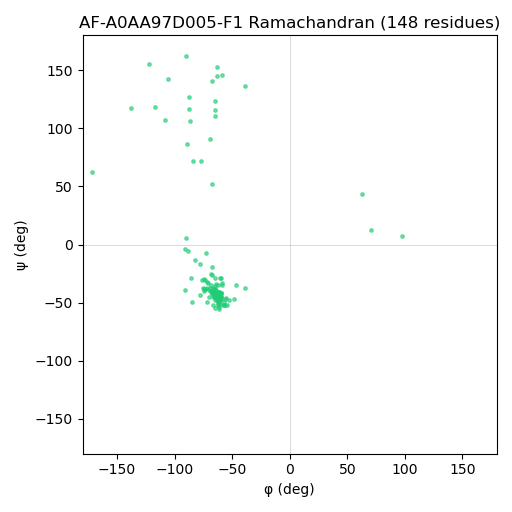777 -19.163 1.00 84.00 80 VAL A N 1
ATOM 585 C CA . VAL A 1 80 ? 3.737 2.082 -19.838 1.00 84.00 80 VAL A CA 1
ATOM 586 C C . VAL A 1 80 ? 5.153 2.655 -19.832 1.00 84.00 80 VAL A C 1
ATOM 588 O O . VAL A 1 80 ? 5.620 3.110 -20.873 1.00 84.00 80 VAL A O 1
ATOM 591 N N . SER A 1 81 ? 5.859 2.587 -18.699 1.00 79.62 81 SER A N 1
ATOM 592 C CA . SER A 1 81 ? 7.244 3.069 -18.585 1.00 79.62 81 SER A CA 1
ATOM 593 C C . SER A 1 81 ? 8.181 2.336 -19.542 1.00 79.62 81 SER A C 1
ATOM 595 O O . SER A 1 81 ? 8.957 2.978 -20.250 1.00 79.62 81 SER A O 1
ATOM 597 N N . TRP A 1 82 ? 8.043 1.013 -19.648 1.00 84.75 82 TRP A N 1
ATOM 598 C CA . TRP A 1 82 ? 8.828 0.208 -20.572 1.00 84.75 82 TRP A CA 1
ATOM 599 C C . TRP A 1 82 ? 8.534 0.550 -22.038 1.00 84.75 82 TRP A C 1
ATOM 601 O O . TRP A 1 82 ? 9.467 0.727 -22.822 1.00 84.75 82 TRP A O 1
ATOM 611 N N . ILE A 1 83 ? 7.257 0.700 -22.420 1.00 84.25 83 ILE A N 1
ATOM 612 C CA . ILE A 1 83 ? 6.867 1.092 -23.788 1.00 84.25 83 ILE A CA 1
ATOM 613 C C . ILE A 1 83 ? 7.473 2.452 -24.141 1.00 84.25 83 ILE A C 1
ATOM 615 O O . ILE A 1 83 ? 8.064 2.610 -25.206 1.00 84.25 83 ILE A O 1
ATOM 619 N N . VAL A 1 84 ? 7.354 3.427 -23.238 1.00 80.88 84 VAL A N 1
ATOM 620 C CA . VAL A 1 84 ? 7.862 4.789 -23.441 1.00 80.88 84 VAL A CA 1
ATOM 621 C C . VAL A 1 84 ? 9.390 4.814 -23.529 1.00 80.88 84 VAL A C 1
ATOM 623 O O . VAL A 1 84 ? 9.938 5.513 -24.383 1.00 80.88 84 VAL A O 1
ATOM 626 N N . GLY A 1 85 ? 10.072 4.038 -22.684 1.00 76.50 85 GLY A N 1
ATOM 627 C CA . GLY A 1 85 ? 11.526 3.894 -22.719 1.00 76.50 85 GLY A CA 1
ATOM 628 C C . GLY A 1 85 ? 12.021 3.234 -24.003 1.00 76.50 85 GLY A C 1
ATOM 629 O O . GLY A 1 85 ? 12.933 3.743 -24.650 1.00 76.50 85 GLY A O 1
ATOM 630 N N . THR A 1 86 ? 11.360 2.155 -24.428 1.00 80.31 86 THR A N 1
ATOM 631 C CA . THR A 1 86 ? 11.710 1.413 -25.651 1.00 80.31 86 THR A CA 1
ATOM 632 C C . THR A 1 86 ? 11.434 2.229 -26.916 1.00 80.31 86 THR A C 1
ATOM 634 O O . THR A 1 86 ? 12.196 2.159 -27.876 1.00 80.31 86 THR A O 1
ATOM 637 N N . ALA A 1 87 ? 10.377 3.045 -26.919 1.00 80.69 87 ALA A N 1
ATOM 638 C CA . ALA A 1 87 ? 10.042 3.937 -28.029 1.00 80.69 87 ALA A CA 1
ATOM 639 C C . ALA A 1 87 ? 10.991 5.147 -28.162 1.00 80.69 87 ALA A C 1
ATOM 641 O O . ALA A 1 87 ? 10.893 5.893 -29.135 1.00 80.69 87 ALA A O 1
ATOM 642 N N . GLY A 1 88 ? 11.902 5.364 -27.203 1.00 69.62 88 GLY A N 1
ATOM 643 C CA . GLY A 1 88 ? 12.903 6.433 -27.255 1.00 69.62 88 GLY A CA 1
ATOM 644 C C . GLY A 1 88 ? 12.344 7.848 -27.075 1.00 69.62 88 GLY A C 1
ATOM 645 O O . GLY A 1 88 ? 13.063 8.817 -27.309 1.00 69.62 88 GLY A O 1
ATOM 646 N N . TRP A 1 89 ? 11.084 8.000 -26.646 1.00 67.94 89 TRP A N 1
ATOM 647 C CA . TRP A 1 89 ? 10.461 9.317 -26.449 1.00 67.94 89 TRP A CA 1
ATOM 648 C C . TRP A 1 89 ? 11.070 10.101 -25.280 1.00 67.94 89 TRP A C 1
ATOM 650 O O . TRP A 1 89 ? 11.037 11.330 -25.287 1.00 67.94 89 TRP A O 1
ATOM 660 N N . PHE A 1 90 ? 11.650 9.409 -24.294 1.00 60.47 90 PHE A N 1
ATOM 661 C CA . PHE A 1 90 ? 12.304 10.021 -23.139 1.00 60.47 90 PHE A CA 1
ATOM 662 C C . PHE A 1 90 ? 13.615 9.303 -22.811 1.00 60.47 90 PHE A C 1
ATOM 664 O O . PHE A 1 90 ? 13.625 8.132 -22.431 1.00 60.47 90 PHE A O 1
ATOM 671 N N . ASN A 1 91 ? 14.735 10.025 -22.905 1.00 57.25 91 ASN A N 1
ATOM 672 C CA . ASN A 1 91 ? 16.037 9.510 -22.485 1.00 57.25 91 ASN A CA 1
ATOM 673 C C . ASN A 1 91 ? 16.050 9.262 -20.965 1.00 57.25 91 ASN A C 1
ATOM 675 O O . ASN A 1 91 ? 15.806 10.177 -20.178 1.00 57.25 91 ASN A O 1
ATOM 679 N N . GLY A 1 92 ? 16.365 8.028 -20.554 1.00 59.53 92 GLY A N 1
ATOM 680 C CA . GLY A 1 92 ? 16.526 7.644 -19.145 1.00 59.53 92 GLY A CA 1
ATOM 681 C C . GLY A 1 92 ? 15.319 6.973 -18.476 1.00 59.53 92 GLY A C 1
ATOM 682 O O . GLY A 1 92 ? 15.373 6.732 -17.270 1.00 59.53 92 GLY A O 1
ATOM 683 N N . ILE A 1 93 ? 14.261 6.647 -19.226 1.00 60.03 93 ILE A N 1
ATOM 684 C CA . ILE A 1 93 ? 13.134 5.806 -18.780 1.00 60.03 93 ILE A CA 1
ATOM 685 C C . ILE A 1 93 ? 13.265 4.428 -19.453 1.00 60.03 93 ILE A C 1
ATOM 687 O O . ILE A 1 93 ? 13.706 4.354 -20.597 1.00 60.03 93 ILE A O 1
ATOM 691 N N . GLY A 1 94 ? 12.944 3.339 -18.745 1.00 55.97 94 GLY A N 1
ATOM 692 C CA . GLY A 1 94 ? 12.841 1.991 -19.322 1.00 55.97 94 GLY A CA 1
ATOM 693 C C . GLY A 1 94 ? 14.122 1.401 -19.927 1.00 55.97 94 GLY A C 1
ATOM 694 O O . GLY A 1 94 ? 14.099 0.842 -21.017 1.00 55.97 94 GLY A O 1
ATOM 695 N N . GLN A 1 95 ? 15.266 1.556 -19.250 1.00 64.75 95 GLN A N 1
ATOM 696 C CA . GLN A 1 95 ? 16.577 1.063 -19.722 1.00 64.75 95 GLN A CA 1
ATOM 697 C C . GLN A 1 95 ? 16.906 -0.366 -19.247 1.00 64.75 95 GLN A C 1
ATOM 699 O O . GLN A 1 95 ? 17.959 -0.911 -19.572 1.00 64.75 95 GLN A O 1
ATOM 704 N N . SER A 1 96 ? 16.042 -0.961 -18.421 1.00 69.56 96 SER A N 1
ATOM 705 C CA . SER A 1 96 ? 16.213 -2.331 -17.928 1.00 69.56 96 SER A CA 1
ATOM 706 C C . SER A 1 96 ? 15.546 -3.329 -18.871 1.00 69.56 96 SER A C 1
ATOM 708 O O . SER A 1 96 ? 14.689 -2.975 -19.676 1.00 69.56 96 SER A O 1
ATOM 710 N N . SER A 1 97 ? 15.916 -4.608 -18.769 1.00 83.81 97 SER A N 1
ATOM 711 C CA . SER A 1 97 ? 15.188 -5.651 -19.501 1.00 83.81 97 SER A CA 1
ATOM 712 C C . SER A 1 97 ? 13.706 -5.676 -19.093 1.00 83.81 97 SER A C 1
ATOM 714 O O . SER A 1 97 ? 13.379 -5.447 -17.926 1.00 83.81 97 SER A O 1
ATOM 716 N N . PHE A 1 98 ? 12.821 -6.001 -20.044 1.00 86.56 98 PHE A N 1
ATOM 717 C CA . PHE A 1 98 ? 11.364 -6.034 -19.840 1.00 86.56 98 PHE A CA 1
ATOM 718 C C . PHE A 1 98 ? 10.957 -6.801 -18.575 1.00 86.56 98 PHE A C 1
ATOM 720 O O . PHE A 1 98 ? 10.182 -6.308 -17.759 1.00 86.56 98 PHE A O 1
ATOM 727 N N . ALA A 1 99 ? 11.529 -7.993 -18.376 1.00 89.44 99 ALA A N 1
ATOM 728 C CA . ALA A 1 99 ? 11.228 -8.823 -17.216 1.00 89.44 99 ALA A CA 1
ATOM 729 C C . ALA A 1 99 ? 11.606 -8.131 -15.896 1.00 89.44 99 ALA A C 1
ATOM 731 O O . ALA A 1 99 ? 10.814 -8.130 -14.957 1.00 89.44 99 ALA A O 1
ATOM 732 N N . VAL A 1 100 ? 12.786 -7.508 -15.821 1.00 87.75 100 VAL A N 1
ATOM 733 C CA . VAL A 1 100 ? 13.236 -6.817 -14.603 1.00 87.75 100 VAL A CA 1
ATOM 734 C C . VAL A 1 100 ? 12.319 -5.643 -14.281 1.00 87.75 100 VAL A C 1
ATOM 736 O O . VAL A 1 100 ? 11.891 -5.504 -13.138 1.00 87.75 100 VAL A O 1
ATOM 739 N N . GLU A 1 101 ? 11.975 -4.829 -15.276 1.00 83.69 101 GLU A N 1
ATOM 740 C CA . GLU A 1 101 ? 11.133 -3.651 -15.067 1.00 83.69 101 GLU A CA 1
ATOM 741 C C . GLU A 1 101 ? 9.715 -4.024 -14.632 1.00 83.69 101 GLU A C 1
ATOM 743 O O . GLU A 1 101 ? 9.198 -3.458 -13.667 1.00 83.69 101 GLU A O 1
ATOM 748 N N . ILE A 1 102 ? 9.119 -5.036 -15.268 1.00 91.50 102 ILE A N 1
ATOM 749 C CA . ILE A 1 102 ? 7.800 -5.532 -14.885 1.00 91.50 102 ILE A CA 1
ATOM 750 C C . ILE A 1 102 ? 7.838 -6.148 -13.490 1.00 91.50 102 ILE A C 1
ATOM 752 O O . ILE A 1 102 ? 7.074 -5.712 -12.638 1.00 91.50 102 ILE A O 1
ATOM 756 N N . PHE A 1 103 ? 8.702 -7.121 -13.199 1.00 92.44 103 PHE A N 1
ATOM 757 C CA . PHE A 1 103 ? 8.636 -7.819 -11.911 1.00 92.44 103 PHE A CA 1
ATOM 758 C C . PHE A 1 103 ? 9.102 -6.949 -10.743 1.00 92.44 103 PHE A C 1
ATOM 760 O O . PHE A 1 103 ? 8.387 -6.840 -9.744 1.00 92.44 103 PHE A O 1
ATOM 767 N N . ALA A 1 104 ? 10.266 -6.303 -10.853 1.00 88.94 104 ALA A N 1
ATOM 768 C CA . ALA A 1 104 ? 10.803 -5.494 -9.762 1.00 88.94 104 ALA A CA 1
ATOM 769 C C . ALA A 1 104 ? 9.977 -4.218 -9.564 1.00 88.94 104 ALA A C 1
ATOM 771 O O . ALA A 1 104 ? 9.595 -3.895 -8.437 1.00 88.94 104 ALA A O 1
ATOM 772 N N . GLY A 1 105 ? 9.640 -3.530 -10.658 1.00 83.94 105 GLY A N 1
ATOM 773 C CA . GLY A 1 105 ? 8.857 -2.302 -10.608 1.00 83.94 105 GLY A CA 1
ATOM 774 C C . GLY A 1 105 ? 7.425 -2.546 -10.132 1.00 83.94 105 GLY A C 1
ATOM 775 O O . GLY A 1 105 ? 6.961 -1.852 -9.225 1.00 83.94 105 GLY A O 1
ATOM 776 N N . THR A 1 106 ? 6.752 -3.584 -10.645 1.00 87.75 106 THR A N 1
ATOM 777 C CA . THR A 1 106 ? 5.394 -3.927 -10.191 1.00 87.75 106 THR A CA 1
ATOM 778 C C . THR A 1 106 ? 5.398 -4.281 -8.713 1.00 87.75 106 THR A C 1
ATOM 780 O O . THR A 1 106 ? 4.551 -3.779 -7.980 1.00 87.75 106 THR A O 1
ATOM 783 N N . SER A 1 107 ? 6.356 -5.090 -8.248 1.00 93.81 107 SER A N 1
ATOM 784 C CA . SER A 1 107 ? 6.455 -5.463 -6.830 1.00 93.81 107 SER A CA 1
ATOM 785 C C . SER A 1 107 ? 6.642 -4.235 -5.939 1.00 93.81 107 SER A C 1
ATOM 787 O O . SER A 1 107 ? 5.932 -4.070 -4.947 1.00 93.81 107 SER A O 1
ATOM 789 N N . PHE A 1 108 ? 7.546 -3.333 -6.322 1.00 89.44 108 PHE A N 1
ATOM 790 C CA . PHE A 1 108 ? 7.824 -2.108 -5.576 1.00 89.44 108 PHE A CA 1
ATOM 791 C C . PHE A 1 108 ? 6.600 -1.187 -5.488 1.00 89.44 108 PHE A C 1
ATOM 793 O O . PHE A 1 108 ? 6.195 -0.794 -4.393 1.00 89.44 108 PHE A O 1
ATOM 800 N N . ILE A 1 109 ? 5.968 -0.891 -6.627 1.00 84.88 109 ILE A N 1
ATOM 801 C CA . ILE A 1 109 ? 4.776 -0.035 -6.678 1.00 84.88 109 ILE A CA 1
ATOM 802 C C . ILE A 1 109 ? 3.613 -0.687 -5.922 1.00 84.88 109 ILE A C 1
ATOM 804 O O . ILE A 1 109 ? 2.902 -0.005 -5.182 1.00 84.88 109 ILE A O 1
ATOM 808 N N . THR A 1 110 ? 3.452 -2.009 -6.044 1.00 90.31 110 THR A N 1
ATOM 809 C CA . THR A 1 110 ? 2.430 -2.760 -5.306 1.00 90.31 110 THR A CA 1
ATOM 810 C C . THR A 1 110 ? 2.593 -2.557 -3.809 1.00 90.31 110 THR A C 1
ATOM 812 O O . THR A 1 110 ? 1.621 -2.201 -3.152 1.00 90.31 110 THR A O 1
ATOM 815 N N . LEU A 1 111 ? 3.804 -2.720 -3.266 1.00 94.31 111 LEU A N 1
ATOM 816 C CA . LEU A 1 111 ? 4.059 -2.574 -1.831 1.00 94.31 111 LEU A CA 1
ATOM 817 C C . LEU A 1 111 ? 3.846 -1.138 -1.339 1.00 94.31 111 LEU A C 1
ATOM 819 O O . LEU A 1 111 ? 3.232 -0.944 -0.290 1.00 94.31 111 LEU A O 1
ATOM 823 N N . ILE A 1 112 ? 4.289 -0.138 -2.105 1.00 88.56 112 ILE A N 1
ATOM 824 C CA . ILE A 1 112 ? 4.112 1.283 -1.759 1.00 88.56 112 ILE A CA 1
ATOM 825 C C . ILE A 1 112 ? 2.644 1.709 -1.753 1.00 88.56 112 ILE A C 1
ATOM 827 O O . ILE A 1 112 ? 2.278 2.615 -1.011 1.00 88.56 112 ILE A O 1
ATOM 831 N N . ILE A 1 113 ? 1.791 1.071 -2.550 1.00 87.81 113 ILE A N 1
ATOM 832 C CA . ILE A 1 113 ? 0.351 1.342 -2.533 1.00 87.81 113 ILE A CA 1
ATOM 833 C C . ILE A 1 113 ? -0.334 0.514 -1.445 1.00 87.81 113 ILE A C 1
ATOM 835 O O . ILE A 1 113 ? -1.103 1.048 -0.649 1.00 87.81 113 ILE A O 1
ATOM 839 N N . PHE A 1 114 ? -0.055 -0.788 -1.406 1.00 89.88 114 PHE A N 1
ATOM 840 C CA . PHE A 1 114 ? -0.743 -1.745 -0.549 1.00 89.88 114 PHE A CA 1
ATOM 841 C C . PHE A 1 114 ? -0.473 -1.497 0.934 1.00 89.88 114 PHE A C 1
ATOM 843 O O . PHE A 1 114 ? -1.424 -1.376 1.702 1.00 89.88 114 PHE A O 1
ATOM 850 N N . VAL A 1 115 ? 0.794 -1.399 1.349 1.00 95.75 115 VAL A N 1
ATOM 851 C CA . VAL A 1 115 ? 1.153 -1.331 2.775 1.00 95.75 115 VAL A CA 1
ATOM 852 C C . VAL A 1 115 ? 0.570 -0.083 3.449 1.00 95.75 115 VAL A C 1
ATOM 854 O O . VAL A 1 115 ? -0.091 -0.226 4.482 1.00 95.75 115 VAL A O 1
ATOM 857 N N . PRO A 1 116 ? 0.719 1.134 2.891 1.00 92.06 116 PRO A N 1
ATOM 858 C CA . PRO A 1 116 ? 0.181 2.326 3.534 1.00 92.06 116 PRO A CA 1
ATOM 859 C C . PRO A 1 116 ? -1.348 2.382 3.467 1.00 92.06 116 PRO A C 1
ATOM 861 O O . PRO A 1 116 ? -1.978 2.845 4.417 1.00 92.06 116 PRO A O 1
ATOM 864 N N . ALA A 1 117 ? -1.966 1.867 2.398 1.00 90.75 117 ALA A N 1
ATOM 865 C CA . ALA A 1 117 ? -3.421 1.786 2.314 1.00 90.75 117 ALA A CA 1
ATOM 866 C C . ALA A 1 117 ? -4.011 0.787 3.315 1.00 90.75 117 ALA A C 1
ATOM 868 O O . ALA A 1 117 ? -4.997 1.099 3.982 1.00 90.75 117 ALA A O 1
ATOM 869 N N . PHE A 1 118 ? -3.386 -0.380 3.479 1.00 92.81 118 PHE A N 1
ATOM 870 C CA . PHE A 1 118 ? -3.762 -1.358 4.496 1.00 92.81 118 PHE A CA 1
ATOM 871 C C . PHE A 1 118 ? -3.631 -0.775 5.909 1.00 92.81 118 PHE A C 1
ATOM 873 O O . PHE A 1 118 ? -4.538 -0.920 6.734 1.00 92.81 118 PHE A O 1
ATOM 880 N N . PHE A 1 119 ? -2.536 -0.055 6.175 1.00 96.56 119 PHE A N 1
ATOM 881 C CA . PHE A 1 119 ? -2.330 0.649 7.439 1.00 96.56 119 PHE A CA 1
ATOM 882 C C . PHE A 1 119 ? -3.418 1.702 7.686 1.00 96.56 119 PHE A C 1
ATOM 884 O O . PHE A 1 119 ? -4.040 1.716 8.749 1.00 96.56 119 PHE A O 1
ATOM 891 N N . GLY A 1 120 ? -3.712 2.529 6.679 1.00 94.12 120 GLY A N 1
ATOM 892 C CA . GLY A 1 120 ? -4.800 3.501 6.723 1.00 94.12 120 GLY A CA 1
ATOM 893 C C . GLY A 1 120 ? -6.145 2.843 7.028 1.00 94.12 120 GLY A C 1
ATOM 894 O O . GLY A 1 120 ? -6.814 3.241 7.979 1.00 94.12 120 GLY A O 1
ATOM 895 N N . ALA A 1 121 ? -6.519 1.799 6.283 1.00 93.50 121 ALA A N 1
ATOM 896 C CA . ALA A 1 121 ? -7.783 1.081 6.459 1.00 93.50 121 ALA A CA 1
ATOM 897 C C . ALA A 1 121 ? -7.922 0.476 7.857 1.00 93.50 121 ALA A C 1
ATOM 899 O O . ALA A 1 121 ? -8.977 0.589 8.485 1.00 93.50 121 ALA A O 1
ATOM 900 N N . SER A 1 122 ? -6.834 -0.094 8.373 1.00 94.06 122 SER A N 1
ATOM 901 C CA . SER A 1 122 ? -6.776 -0.636 9.729 1.00 94.06 122 SER A CA 1
ATOM 902 C C . SER A 1 122 ? -7.043 0.447 10.774 1.00 94.06 122 SER A C 1
ATOM 904 O O . SER A 1 122 ? -7.886 0.254 11.648 1.00 94.06 122 SER A O 1
ATOM 906 N N . ILE A 1 123 ? -6.397 1.614 10.656 1.00 96.00 123 ILE A N 1
ATOM 907 C CA . ILE A 1 123 ? -6.639 2.760 11.547 1.00 96.00 123 ILE A CA 1
ATOM 908 C C . ILE A 1 123 ? -8.080 3.256 11.428 1.00 96.00 123 ILE A C 1
ATOM 910 O O . ILE A 1 123 ? -8.726 3.497 12.447 1.00 96.00 123 ILE A O 1
ATOM 914 N N . GLY A 1 124 ? -8.596 3.381 10.204 1.00 93.62 124 GLY A N 1
ATOM 915 C CA . GLY A 1 124 ? -9.959 3.839 9.947 1.00 93.62 124 GLY A CA 1
ATOM 916 C C . GLY A 1 124 ? -11.008 2.982 10.655 1.00 93.62 124 GLY A C 1
ATOM 917 O O . GLY A 1 124 ? -11.864 3.509 11.368 1.00 93.62 124 GLY A O 1
ATOM 918 N N . ARG A 1 125 ? -10.876 1.654 10.553 1.00 94.19 125 ARG A N 1
ATOM 919 C CA . ARG A 1 125 ? -11.716 0.692 11.285 1.00 94.19 125 ARG A CA 1
ATOM 920 C C . ARG A 1 125 ? -11.563 0.833 12.801 1.00 94.19 125 ARG A C 1
ATOM 922 O O . ARG A 1 125 ? -12.544 0.775 13.538 1.00 94.19 125 ARG A O 1
ATOM 929 N N . LEU A 1 126 ? -10.337 1.041 13.282 1.00 93.31 126 LEU A N 1
ATOM 930 C CA . LEU A 1 126 ? -10.033 1.153 14.711 1.00 93.31 126 LEU A CA 1
ATOM 931 C C . LEU A 1 126 ? -10.683 2.394 15.347 1.00 93.31 126 LEU A C 1
ATOM 933 O O . LEU A 1 126 ? -11.173 2.310 16.474 1.00 93.31 126 LEU A O 1
ATOM 937 N N . ILE A 1 127 ? -10.729 3.521 14.629 1.00 94.69 127 ILE A N 1
ATOM 938 C CA . ILE A 1 127 ? -11.396 4.754 15.076 1.00 94.69 127 ILE A CA 1
ATOM 939 C C . ILE A 1 127 ? -12.897 4.509 15.273 1.00 94.69 127 ILE A C 1
ATOM 941 O O . ILE A 1 127 ? -13.407 4.745 16.366 1.00 94.69 127 ILE A O 1
ATOM 945 N N . ILE A 1 128 ? -13.587 3.954 14.272 1.00 93.56 128 ILE A N 1
ATOM 946 C CA . ILE A 1 128 ? -15.039 3.716 14.346 1.00 93.56 128 ILE A CA 1
ATOM 947 C C . ILE A 1 128 ? -15.396 2.694 15.429 1.00 93.56 128 ILE A C 1
ATOM 949 O O . ILE A 1 128 ? -16.283 2.945 16.243 1.00 93.56 128 ILE A O 1
ATOM 953 N N . ARG A 1 129 ? -14.631 1.602 15.550 1.00 90.00 129 ARG A N 1
ATOM 954 C CA . ARG A 1 129 ? -14.818 0.622 16.636 1.00 90.00 129 ARG A CA 1
ATOM 955 C C . ARG A 1 129 ? -14.670 1.242 18.029 1.00 90.00 129 ARG A C 1
ATOM 957 O O . ARG A 1 129 ? -15.284 0.789 18.994 1.00 90.00 129 ARG A O 1
ATOM 964 N N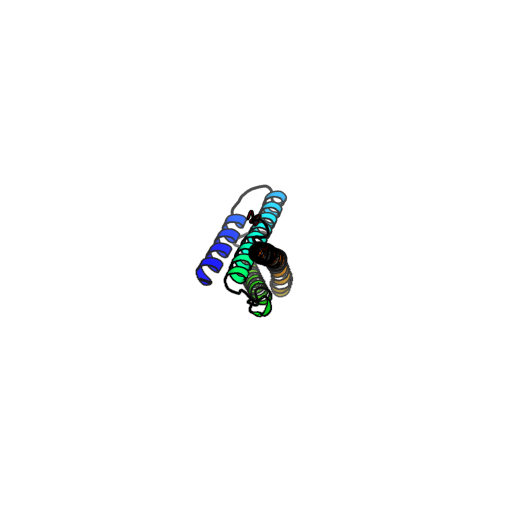 . ARG A 1 130 ? -13.803 2.248 18.186 1.00 91.25 130 ARG A N 1
ATOM 965 C CA . ARG A 1 130 ? -13.659 2.979 19.456 1.00 91.25 130 ARG A CA 1
ATOM 966 C C . ARG A 1 130 ? -14.856 3.881 19.734 1.00 91.25 130 ARG A C 1
ATOM 968 O O . ARG A 1 130 ? -15.253 3.980 20.893 1.00 91.25 130 ARG A O 1
ATOM 975 N N . GLU A 1 131 ? -15.412 4.513 18.706 1.00 91.50 131 GLU A N 1
ATOM 976 C CA . GLU A 1 131 ? -16.616 5.341 18.819 1.00 91.50 131 GLU A CA 1
ATOM 977 C C . GLU A 1 131 ? -17.840 4.501 19.207 1.00 91.50 131 GLU A C 1
ATOM 979 O O . GLU A 1 131 ? -18.506 4.840 20.185 1.00 91.50 131 GLU A O 1
ATOM 984 N N . GLN A 1 132 ? -18.068 3.368 18.536 1.00 88.56 132 GLN A N 1
ATOM 985 C CA . GLN A 1 132 ? -19.172 2.439 18.826 1.00 88.56 132 GLN A CA 1
ATOM 986 C C . GLN A 1 132 ? -19.127 1.932 20.276 1.00 88.56 132 GLN A C 1
ATOM 988 O O . GLN A 1 132 ? -20.063 2.164 21.037 1.00 88.56 132 GLN A O 1
ATOM 993 N N . ARG A 1 133 ? -17.982 1.397 20.728 1.00 88.75 133 ARG A N 1
ATOM 994 C CA . ARG A 1 133 ? -17.810 0.948 22.127 1.00 88.75 133 ARG A CA 1
ATOM 995 C C . ARG A 1 133 ? -17.986 2.053 23.167 1.00 88.75 133 ARG A C 1
ATOM 997 O O . ARG A 1 133 ? -18.302 1.790 24.326 1.00 88.75 133 ARG A O 1
ATOM 1004 N N . LYS A 1 134 ? -17.683 3.306 22.812 1.00 90.75 134 LYS A N 1
ATOM 1005 C CA . LYS A 1 134 ? -17.909 4.451 23.705 1.00 90.75 134 LYS A CA 1
ATOM 1006 C C . LYS A 1 134 ? -19.395 4.802 23.772 1.00 90.75 134 LYS A C 1
ATOM 1008 O O . LYS A 1 134 ? -19.862 5.134 24.856 1.00 90.75 134 LYS A O 1
ATOM 1013 N N . ALA A 1 135 ? -20.110 4.720 22.653 1.00 88.06 135 ALA A N 1
ATOM 1014 C CA . ALA A 1 135 ? -21.549 4.943 22.603 1.00 88.06 135 ALA A CA 1
ATOM 1015 C C . ALA A 1 135 ? -22.320 3.876 23.397 1.00 88.06 135 ALA A C 1
ATOM 1017 O O . ALA A 1 135 ? -23.156 4.239 24.216 1.00 88.06 135 ALA A O 1
ATOM 1018 N N . GLU A 1 136 ? -21.971 2.598 23.236 1.00 87.56 136 GLU A N 1
ATOM 1019 C CA . GLU A 1 136 ? -22.558 1.478 23.991 1.00 87.56 136 GLU A CA 1
ATOM 1020 C C . GLU A 1 136 ? -22.390 1.669 25.503 1.00 87.56 136 GLU A C 1
ATOM 1022 O O . GLU A 1 136 ? -23.373 1.702 26.236 1.00 87.56 136 GLU A O 1
ATOM 1027 N N . ARG A 1 137 ? -21.160 1.931 25.967 1.00 88.56 137 ARG A N 1
ATOM 1028 C CA . ARG A 1 137 ? -20.886 2.180 27.392 1.00 88.56 137 ARG A CA 1
ATOM 1029 C C . ARG A 1 137 ? -21.658 3.376 27.958 1.00 88.56 137 ARG A C 1
ATOM 1031 O O . ARG A 1 137 ? -22.019 3.372 29.128 1.00 88.56 137 ARG A O 1
ATOM 1038 N N . ASN A 1 138 ? -21.868 4.419 27.155 1.00 87.88 138 ASN A N 1
ATOM 1039 C CA . ASN A 1 138 ? -22.643 5.585 27.577 1.00 87.88 138 ASN A CA 1
ATOM 1040 C C . ASN A 1 138 ? -24.150 5.294 27.630 1.00 87.88 138 ASN A C 1
ATOM 1042 O O . ASN A 1 138 ? -24.840 5.909 28.435 1.00 87.88 138 ASN A O 1
ATOM 1046 N N . ALA A 1 139 ? -24.656 4.396 26.781 1.00 84.94 139 ALA A N 1
ATOM 1047 C CA . ALA A 1 139 ? -26.051 3.962 26.800 1.00 84.94 139 ALA A CA 1
ATOM 1048 C C . ALA A 1 139 ? -26.353 3.018 27.978 1.00 84.94 139 ALA A C 1
ATOM 1050 O O . ALA A 1 139 ? -27.468 3.014 28.488 1.00 84.94 139 ALA A O 1
ATOM 1051 N N . GLU A 1 140 ? -25.355 2.250 28.422 1.00 79.44 140 GLU A N 1
ATOM 1052 C CA . GLU A 1 140 ? -25.447 1.331 29.563 1.00 79.44 140 GLU A CA 1
ATOM 1053 C C . GLU A 1 140 ? -25.258 2.015 30.927 1.00 79.44 140 GLU A C 1
ATOM 1055 O O . GLU A 1 140 ? -25.570 1.415 31.953 1.00 79.44 140 GLU A O 1
ATOM 1060 N N . ALA A 1 141 ? -24.765 3.261 30.962 1.00 70.56 141 ALA A N 1
ATOM 1061 C CA . ALA A 1 141 ? -24.637 4.038 32.192 1.00 70.56 141 ALA A CA 1
ATOM 1062 C C . ALA A 1 141 ? -26.041 4.332 32.762 1.00 70.56 141 ALA A C 1
ATOM 1064 O O . ALA A 1 141 ? -26.788 5.111 32.158 1.00 70.56 141 ALA A O 1
ATOM 1065 N N . PRO A 1 142 ? -26.431 3.734 33.904 1.00 63.03 142 PRO A N 1
ATOM 1066 C CA . PRO A 1 142 ? -27.761 3.921 34.452 1.00 63.03 142 PRO A CA 1
ATOM 1067 C C . PRO A 1 142 ? -27.977 5.385 34.817 1.00 63.03 142 PRO A C 1
ATOM 1069 O O . PRO A 1 142 ? -27.080 6.064 35.319 1.00 63.03 142 PRO A O 1
ATOM 1072 N N . THR A 1 143 ? -29.207 5.853 34.640 1.00 60.38 143 THR A N 1
ATOM 1073 C CA . THR A 1 143 ? -29.734 7.089 35.229 1.00 60.38 143 THR A CA 1
ATOM 1074 C C . THR A 1 143 ? -29.850 6.934 36.757 1.00 60.38 143 THR A C 1
ATOM 1076 O O . THR A 1 143 ? -30.905 7.133 37.347 1.00 60.38 143 THR A O 1
ATOM 1079 N N . GLU A 1 144 ? -28.777 6.521 37.430 1.00 57.72 144 GLU A N 1
ATOM 1080 C CA . GLU A 1 144 ? -28.704 6.389 38.882 1.00 57.72 144 GLU A CA 1
ATOM 1081 C C . GLU A 1 144 ? -28.364 7.756 39.477 1.00 57.72 144 GLU A C 1
ATOM 1083 O O . GLU A 1 144 ? -27.238 8.028 39.878 1.00 57.72 144 GLU A O 1
ATOM 1088 N N . GLN A 1 145 ? -29.344 8.660 39.431 1.00 57.06 145 GLN A N 1
ATOM 1089 C CA . GLN A 1 145 ? -29.418 9.873 40.250 1.00 57.06 145 GLN A CA 1
ATOM 1090 C C . GLN A 1 145 ? -30.791 10.535 40.060 1.00 57.06 145 GLN A C 1
ATOM 1092 O O . GLN A 1 145 ? -30.917 11.663 39.596 1.00 57.06 145 GLN A O 1
ATOM 1097 N N . THR A 1 146 ? -31.857 9.828 40.435 1.00 57.38 146 THR A N 1
ATOM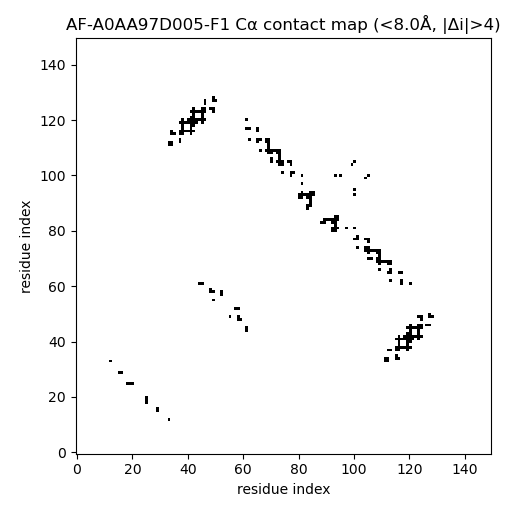 1098 C CA . THR A 1 146 ? -33.039 10.528 40.957 1.00 57.38 146 THR A CA 1
ATOM 1099 C C . THR A 1 146 ? -33.066 10.233 42.454 1.00 57.38 146 THR A C 1
ATOM 1101 O O . THR A 1 146 ? -33.307 9.083 42.820 1.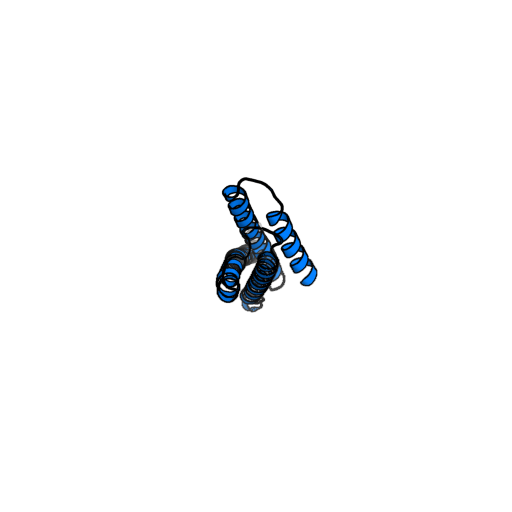00 57.38 146 THR A O 1
ATOM 1104 N N . PRO A 1 147 ? -32.738 11.196 43.336 1.00 59.78 147 PRO A N 1
ATOM 1105 C CA . PRO A 1 147 ? -32.898 10.980 44.762 1.00 59.78 147 PRO A CA 1
ATOM 1106 C C . PRO A 1 147 ? -34.397 10.825 45.016 1.00 59.78 147 PRO A C 1
ATOM 1108 O O . PRO A 1 147 ? -35.172 11.747 44.761 1.00 59.78 147 PRO A O 1
ATOM 1111 N N . VAL A 1 148 ? -34.815 9.641 45.466 1.00 60.72 148 VAL A N 1
ATOM 1112 C CA . VAL A 1 148 ? -36.175 9.419 45.961 1.00 60.72 148 VAL A CA 1
ATOM 1113 C C . VAL A 1 148 ? -36.283 10.186 47.274 1.00 60.72 148 VAL A C 1
ATOM 1115 O O . VAL A 1 148 ? -35.904 9.697 48.333 1.00 60.72 148 VAL A O 1
ATOM 1118 N N . ALA A 1 149 ? -36.719 11.438 47.176 1.00 66.38 149 ALA A N 1
ATOM 1119 C CA . ALA A 1 149 ? -37.216 12.202 48.303 1.00 66.38 149 ALA A CA 1
ATOM 1120 C C . ALA A 1 149 ? -38.709 11.887 48.453 1.00 66.38 149 ALA A C 1
ATOM 1122 O O . ALA A 1 149 ? -39.511 12.328 47.628 1.00 66.38 149 ALA A O 1
ATOM 1123 N N . ALA A 1 150 ? -39.057 11.109 49.477 1.00 57.50 150 ALA A N 1
ATOM 1124 C CA . ALA A 1 150 ? -40.384 11.067 50.090 1.00 57.50 150 ALA A CA 1
ATOM 1125 C C . ALA A 1 150 ? -40.259 10.532 51.520 1.00 57.50 150 ALA A C 1
ATOM 1127 O O . ALA A 1 150 ? -39.701 9.423 51.677 1.00 57.50 150 ALA A O 1
#